Protein AF-A0A644TAD4-F1 (afdb_monomer)

Mean predicted aligned error: 4.62 Å

Structure (mmCIF, N/CA/C/O backbone):
data_AF-A0A644TAD4-F1
#
_entry.id   AF-A0A644TAD4-F1
#
loop_
_atom_site.group_PDB
_atom_site.id
_atom_site.type_symbol
_atom_site.label_atom_id
_atom_site.label_alt_id
_atom_site.label_comp_id
_atom_site.label_asym_id
_atom_site.label_entity_id
_atom_site.label_seq_id
_atom_site.pdbx_PDB_ins_code
_atom_site.Cartn_x
_atom_site.Cartn_y
_atom_site.Cartn_z
_atom_site.occupancy
_atom_site.B_iso_or_equiv
_atom_site.auth_seq_id
_atom_site.auth_comp_id
_atom_site.auth_asym_id
_atom_site.auth_atom_id
_atom_site.pdbx_PDB_model_num
ATOM 1 N N . MET A 1 1 ? 8.308 -2.759 14.130 1.00 51.41 1 MET A N 1
ATOM 2 C CA . MET A 1 1 ? 7.075 -2.361 13.415 1.00 51.41 1 MET A CA 1
ATOM 3 C C . MET A 1 1 ? 7.372 -2.386 11.931 1.00 51.41 1 MET A C 1
ATOM 5 O O . MET A 1 1 ? 8.461 -1.969 11.563 1.00 51.41 1 MET A O 1
ATOM 9 N N . SER A 1 2 ? 6.465 -2.908 11.106 1.00 65.75 2 SER A N 1
ATOM 10 C CA . SER A 1 2 ? 6.574 -2.763 9.652 1.00 65.75 2 SER A CA 1
ATOM 11 C C . SER A 1 2 ? 6.267 -1.317 9.256 1.00 65.75 2 SER A C 1
ATOM 13 O O . SER A 1 2 ? 5.409 -0.687 9.883 1.00 65.75 2 SER A O 1
ATOM 15 N N . ASP A 1 3 ? 6.930 -0.805 8.214 1.00 83.00 3 ASP A N 1
ATOM 16 C CA . ASP A 1 3 ? 6.642 0.527 7.658 1.00 83.00 3 ASP A CA 1
ATOM 17 C C . ASP A 1 3 ? 5.147 0.670 7.334 1.00 83.00 3 ASP A C 1
ATOM 19 O O . ASP A 1 3 ? 4.521 1.664 7.687 1.00 83.00 3 ASP A O 1
ATOM 23 N N . PHE A 1 4 ? 4.529 -0.397 6.815 1.00 91.94 4 PHE A N 1
ATOM 24 C CA . PHE A 1 4 ? 3.093 -0.475 6.549 1.00 91.94 4 PHE A CA 1
ATOM 25 C C . PHE A 1 4 ? 2.202 -0.187 7.770 1.00 91.94 4 PHE A C 1
ATOM 27 O O . PHE A 1 4 ? 1.320 0.667 7.701 1.00 91.94 4 PHE A O 1
ATOM 34 N N . GLY A 1 5 ? 2.406 -0.886 8.894 1.00 93.56 5 GLY A N 1
ATOM 35 C CA . GLY A 1 5 ? 1.536 -0.748 10.070 1.00 93.56 5 GLY A CA 1
ATOM 36 C C . GLY A 1 5 ? 1.613 0.648 10.692 1.00 93.56 5 GL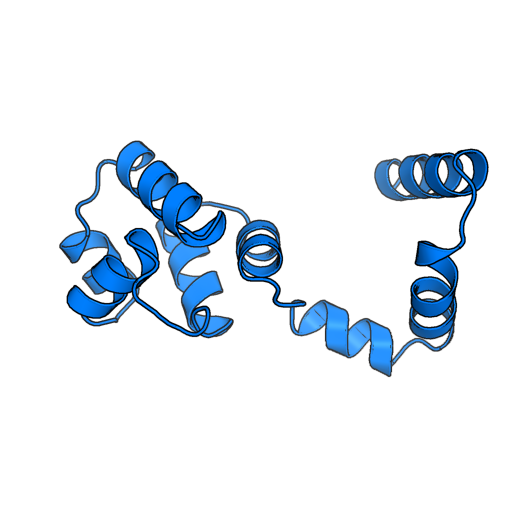Y A C 1
ATOM 37 O O . GLY A 1 5 ? 0.593 1.217 11.091 1.00 93.56 5 GLY A O 1
ATOM 38 N N . ASN A 1 6 ? 2.815 1.231 10.710 1.00 93.81 6 ASN A N 1
ATOM 39 C CA . ASN A 1 6 ? 3.036 2.597 11.177 1.00 93.81 6 ASN A CA 1
ATOM 40 C C . ASN A 1 6 ? 2.394 3.634 10.257 1.00 93.81 6 ASN A C 1
ATOM 42 O O . ASN A 1 6 ? 1.695 4.523 10.747 1.00 93.81 6 ASN A O 1
ATOM 46 N N . THR A 1 7 ? 2.586 3.501 8.942 1.00 94.94 7 THR A N 1
ATOM 47 C CA . THR A 1 7 ? 1.943 4.371 7.951 1.00 94.94 7 THR A CA 1
ATOM 48 C C . THR A 1 7 ? 0.428 4.312 8.090 1.00 94.94 7 THR A C 1
ATOM 50 O O . THR A 1 7 ? -0.212 5.356 8.208 1.00 94.94 7 THR A O 1
ATOM 53 N N . LEU A 1 8 ? -0.144 3.110 8.211 1.00 96.06 8 LEU A N 1
ATOM 54 C CA . LEU A 1 8 ? -1.583 2.942 8.386 1.00 96.06 8 LEU A CA 1
ATOM 55 C C . LEU A 1 8 ? -2.103 3.640 9.649 1.00 96.06 8 LEU A C 1
ATOM 57 O O . LEU A 1 8 ? -3.089 4.376 9.604 1.00 96.06 8 LEU A O 1
ATOM 61 N N . LYS A 1 9 ? -1.416 3.450 10.779 1.00 96.88 9 LYS A N 1
ATOM 62 C CA . LYS A 1 9 ? -1.769 4.092 12.049 1.00 96.88 9 LYS A CA 1
ATOM 63 C C . LYS A 1 9 ? -1.728 5.616 11.950 1.00 96.88 9 LYS A C 1
ATOM 65 O O . LYS A 1 9 ? -2.573 6.289 12.544 1.00 96.88 9 LYS A O 1
ATOM 70 N N . ASN A 1 10 ? -0.742 6.159 11.242 1.00 96.94 10 ASN A N 1
ATOM 71 C CA . ASN A 1 10 ? -0.592 7.598 11.053 1.00 96.94 10 ASN A CA 1
ATOM 72 C C . ASN A 1 10 ? -1.707 8.161 10.168 1.00 96.94 10 ASN A C 1
ATOM 74 O O . ASN A 1 10 ? -2.359 9.116 10.588 1.00 96.94 10 ASN A O 1
ATOM 78 N N . LEU A 1 11 ? -1.996 7.521 9.031 1.00 97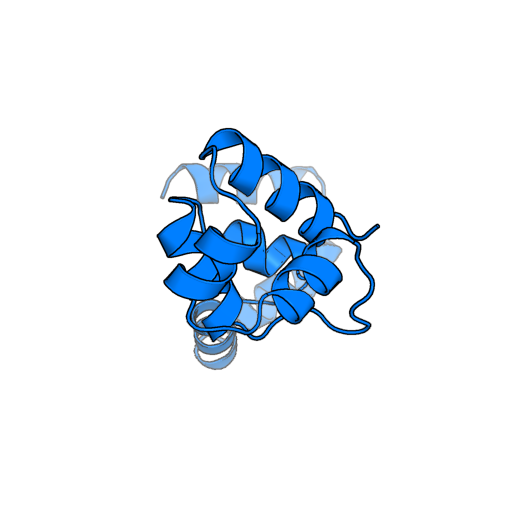.19 11 LEU A N 1
ATOM 79 C CA . LEU A 1 11 ? -3.118 7.878 8.159 1.00 97.19 11 LEU A CA 1
ATOM 80 C C . LEU A 1 11 ? -4.438 7.856 8.935 1.00 97.19 11 LEU A C 1
ATOM 82 O O . LEU A 1 11 ? -5.146 8.856 9.001 1.00 97.19 11 LEU A O 1
ATOM 86 N N . ARG A 1 12 ? -4.733 6.771 9.659 1.00 97.88 12 ARG A N 1
ATOM 87 C CA . ARG A 1 12 ? -5.954 6.688 10.474 1.00 97.88 12 ARG A CA 1
ATOM 88 C C . ARG A 1 12 ? -6.083 7.854 11.461 1.00 97.88 12 ARG A C 1
ATOM 90 O O . ARG A 1 12 ? -7.165 8.419 11.625 1.00 97.88 12 ARG A O 1
ATOM 97 N N . LYS A 1 13 ? -4.985 8.221 12.129 1.00 97.88 13 LYS A N 1
ATOM 98 C CA . LYS A 1 13 ? -4.959 9.355 13.063 1.00 97.88 13 LYS A CA 1
ATOM 99 C C . LYS A 1 13 ? -5.161 10.700 12.364 1.00 97.88 13 LYS A C 1
ATOM 101 O O . LYS A 1 13 ? -5.839 11.549 12.934 1.00 97.88 13 LYS A O 1
ATOM 106 N N . GLN A 1 14 ? -4.623 10.891 11.160 1.00 97.62 14 GLN A N 1
ATOM 107 C CA . GLN A 1 14 ? -4.860 12.093 10.349 1.00 97.62 14 GLN A CA 1
ATOM 108 C C . GLN A 1 14 ? -6.343 12.231 9.978 1.00 97.62 14 GLN A C 1
ATOM 110 O O . GLN A 1 14 ? -6.898 13.322 10.083 1.00 97.62 14 GLN A O 1
ATOM 115 N N . HIS A 1 15 ? -7.009 11.110 9.689 1.00 96.81 15 HIS A N 1
ATOM 116 C CA . HIS A 1 15 ? -8.457 11.044 9.457 1.00 96.81 15 HIS A CA 1
ATOM 117 C C . HIS A 1 15 ? -9.300 11.116 10.743 1.00 96.81 15 HIS A C 1
ATOM 119 O O . HIS A 1 15 ? -10.526 11.116 10.674 1.00 96.81 15 HIS A O 1
ATOM 125 N N . LYS A 1 16 ? -8.669 11.195 11.924 1.00 97.81 16 LYS A N 1
ATOM 126 C CA . LYS A 1 16 ? -9.320 11.331 13.241 1.00 97.81 16 LYS A CA 1
ATOM 127 C C . LYS A 1 16 ? -10.346 10.235 13.570 1.00 97.81 16 LYS A C 1
ATOM 129 O O . LYS A 1 16 ? -11.261 10.474 14.353 1.00 97.81 16 LYS A O 1
ATOM 134 N N . ILE A 1 17 ? -10.175 9.030 13.028 1.00 98.06 17 ILE A N 1
ATOM 135 C CA . ILE A 1 17 ? -11.046 7.882 13.322 1.00 98.06 17 ILE A CA 1
ATOM 136 C C . ILE A 1 17 ? -10.355 6.883 14.256 1.00 98.06 17 ILE A C 1
ATOM 138 O O . ILE A 1 17 ? -9.125 6.774 14.290 1.00 98.06 17 ILE A O 1
ATOM 142 N N . THR A 1 18 ? -11.125 6.136 15.042 1.00 98.38 18 THR A N 1
ATOM 143 C CA . THR A 1 18 ? -10.603 5.082 15.921 1.00 98.38 18 THR A CA 1
ATOM 144 C C . THR A 1 18 ? -10.294 3.800 15.142 1.00 98.38 18 THR A C 1
ATOM 146 O O . THR A 1 18 ? -10.700 3.629 13.994 1.00 98.38 18 THR A O 1
ATOM 149 N N . GLN A 1 19 ? -9.565 2.861 15.759 1.00 98.44 19 GLN A N 1
ATOM 150 C CA . GLN A 1 19 ? -9.353 1.534 15.160 1.00 98.44 19 GLN A CA 1
ATOM 151 C C . GLN A 1 19 ? -10.677 0.786 14.942 1.00 98.44 19 GLN A C 1
ATOM 153 O O . GLN A 1 19 ? -10.785 0.033 13.980 1.00 98.44 19 GLN A O 1
ATOM 158 N N . ARG A 1 20 ? -11.675 1.000 15.817 1.00 98.44 20 ARG A N 1
ATOM 159 C CA . ARG A 1 20 ? -13.013 0.405 15.686 1.00 98.44 20 ARG A CA 1
ATOM 160 C C . ARG A 1 20 ? -13.756 0.988 14.489 1.00 98.44 20 ARG A C 1
ATOM 162 O O . ARG A 1 20 ? -14.263 0.215 13.690 1.00 98.44 20 ARG A O 1
ATOM 169 N N . ASP A 1 21 ? -13.711 2.307 14.319 1.00 98.44 21 ASP A N 1
ATOM 170 C CA . ASP A 1 21 ? -14.338 2.977 13.173 1.00 98.44 21 ASP A CA 1
ATOM 171 C C . ASP A 1 21 ? -13.716 2.515 11.849 1.00 98.44 21 ASP A C 1
ATOM 173 O O . ASP A 1 21 ? -14.426 2.240 10.886 1.00 98.44 21 ASP A O 1
ATOM 177 N N . LEU A 1 22 ? -12.380 2.403 11.791 1.00 98.38 22 LEU A N 1
ATOM 178 C CA . LEU A 1 22 ? -11.699 1.889 10.600 1.00 98.38 22 LEU A CA 1
ATOM 179 C C . LEU A 1 22 ? -12.106 0.436 10.320 1.00 98.38 22 LEU A C 1
ATOM 181 O O . LEU A 1 22 ? -12.392 0.093 9.178 1.00 98.38 22 LEU A O 1
ATOM 185 N N . ALA A 1 23 ? -12.151 -0.408 11.352 1.00 98.25 23 ALA A N 1
ATOM 186 C CA . ALA A 1 23 ? -12.534 -1.809 11.218 1.00 98.25 23 ALA A CA 1
ATOM 187 C C . ALA A 1 23 ? -13.969 -1.969 10.696 1.00 98.25 23 ALA A C 1
ATOM 189 O O . ALA A 1 23 ? -14.192 -2.731 9.758 1.00 98.25 23 ALA A O 1
ATOM 190 N N . GLU A 1 24 ? -14.911 -1.196 11.241 1.00 98.25 24 GLU A N 1
ATOM 191 C CA . GLU A 1 24 ? -16.310 -1.172 10.809 1.00 98.25 24 GLU A CA 1
ATOM 192 C C . GLU A 1 24 ? -16.439 -0.751 9.340 1.00 98.25 24 GLU A C 1
ATOM 194 O O . GLU A 1 24 ? -17.055 -1.461 8.548 1.00 98.25 24 GLU A O 1
ATOM 199 N N . ARG A 1 25 ? -15.785 0.348 8.942 1.00 98.00 25 ARG A N 1
ATOM 200 C CA . ARG A 1 25 ? -15.831 0.858 7.560 1.00 98.00 25 ARG A CA 1
ATOM 201 C C . ARG A 1 25 ? -15.178 -0.081 6.544 1.00 98.00 25 ARG A C 1
ATOM 203 O O . ARG A 1 25 ? -15.612 -0.132 5.398 1.00 98.00 25 ARG A O 1
ATOM 210 N N . VAL A 1 26 ? -14.135 -0.806 6.948 1.00 97.56 26 VAL A N 1
ATOM 211 C CA . VAL A 1 26 ? -13.436 -1.790 6.101 1.00 97.56 26 VAL A CA 1
ATOM 212 C C . VAL A 1 26 ? -14.164 -3.143 6.084 1.00 97.56 26 VAL A C 1
ATOM 214 O O . VAL A 1 26 ? -13.957 -3.935 5.165 1.00 97.56 26 VAL A O 1
ATOM 217 N N . GLY A 1 27 ? -15.025 -3.416 7.070 1.00 97.00 27 GLY A N 1
ATOM 218 C CA . GLY A 1 27 ? -15.738 -4.686 7.212 1.00 97.00 27 GLY A CA 1
ATOM 219 C C . GLY A 1 27 ? -14.865 -5.812 7.775 1.00 97.00 27 GLY A C 1
ATOM 220 O O . GLY A 1 27 ? -14.944 -6.949 7.311 1.00 97.00 27 GLY A O 1
ATOM 221 N N . VAL A 1 28 ? -13.998 -5.505 8.746 1.00 97.00 28 VAL A N 1
ATOM 222 C CA . VAL A 1 28 ? -13.109 -6.472 9.418 1.00 97.00 28 VAL A CA 1
ATOM 223 C C . VAL A 1 28 ? -13.209 -6.358 10.938 1.00 97.00 28 VAL A C 1
ATOM 225 O O . VAL A 1 28 ? -13.732 -5.384 11.471 1.00 97.00 28 VAL A O 1
ATOM 228 N N . ASP A 1 29 ? -12.678 -7.343 11.662 1.00 97.06 29 ASP A N 1
ATOM 229 C CA . ASP A 1 29 ? -12.634 -7.291 13.123 1.00 97.06 29 ASP A CA 1
ATOM 230 C C . ASP A 1 29 ? -11.634 -6.232 13.633 1.00 97.06 29 ASP A C 1
ATOM 232 O O . ASP A 1 29 ? -10.536 -6.066 13.091 1.00 97.06 29 ASP A O 1
ATOM 236 N N . PHE A 1 30 ? -11.974 -5.528 14.717 1.00 95.75 30 PHE A N 1
ATOM 237 C CA . PHE A 1 30 ? -11.113 -4.470 15.265 1.00 95.75 30 PHE A CA 1
ATOM 238 C C . PHE A 1 30 ? -9.743 -4.993 15.725 1.00 95.75 30 PHE A C 1
ATOM 240 O O . PHE A 1 30 ? -8.740 -4.281 15.619 1.00 95.75 30 PHE A O 1
ATOM 247 N N . THR A 1 31 ? -9.673 -6.236 16.221 1.00 96.62 31 THR A N 1
ATOM 248 C CA . THR A 1 31 ? -8.407 -6.853 16.636 1.00 96.62 31 THR A CA 1
ATOM 249 C C . THR A 1 31 ? -7.489 -7.058 15.440 1.00 96.62 31 THR A C 1
ATOM 251 O O . THR A 1 31 ? -6.270 -6.989 15.593 1.00 96.62 31 THR A O 1
ATOM 254 N N . TYR A 1 32 ? -8.050 -7.242 14.242 1.00 96.62 32 TYR A N 1
ATOM 255 C CA . TYR A 1 32 ? -7.275 -7.345 13.016 1.00 96.62 32 TYR A CA 1
ATOM 256 C C . TYR A 1 32 ? -6.607 -6.011 12.671 1.00 96.62 32 TYR A C 1
ATOM 258 O O . TYR A 1 32 ? -5.387 -5.981 12.523 1.00 96.62 32 TYR A O 1
ATOM 266 N N . ILE A 1 33 ? -7.351 -4.894 12.674 1.00 97.38 33 ILE A N 1
ATOM 267 C CA . ILE A 1 33 ? -6.778 -3.542 12.501 1.00 97.38 33 ILE A CA 1
ATOM 268 C C . ILE A 1 33 ? -5.707 -3.252 13.559 1.00 97.38 33 ILE A C 1
ATOM 270 O O . ILE A 1 33 ? -4.622 -2.772 13.234 1.00 97.38 33 ILE A O 1
ATOM 274 N N . SER A 1 34 ? -5.965 -3.600 14.822 1.00 96.62 34 SER A N 1
ATOM 275 C CA . SER A 1 34 ? -4.996 -3.407 15.905 1.00 96.62 34 SER A CA 1
ATOM 276 C C . SER A 1 34 ? -3.694 -4.185 15.674 1.00 96.62 34 SER A C 1
ATOM 278 O O . SER A 1 34 ? -2.597 -3.633 15.808 1.00 96.62 34 SER A O 1
ATOM 280 N N . LYS A 1 35 ? -3.790 -5.454 15.256 1.00 95.44 35 LYS A N 1
ATOM 281 C CA . LYS A 1 35 ? -2.621 -6.280 14.927 1.00 95.44 35 LYS A CA 1
ATOM 282 C C . LYS A 1 35 ? -1.870 -5.752 13.705 1.00 95.44 35 LYS A C 1
ATOM 284 O O . LYS A 1 35 ? -0.643 -5.815 13.691 1.00 95.44 35 LYS A O 1
ATOM 289 N N . ILE A 1 36 ? -2.576 -5.215 12.707 1.00 95.31 36 ILE A N 1
ATOM 290 C CA . ILE A 1 36 ? -1.950 -4.572 11.546 1.00 95.31 36 ILE A CA 1
ATOM 291 C C . ILE A 1 36 ? -1.117 -3.367 11.999 1.00 95.31 36 ILE A C 1
ATOM 293 O O . ILE A 1 36 ? 0.080 -3.311 11.728 1.00 95.31 36 ILE A O 1
ATOM 297 N N . GLU A 1 37 ? -1.723 -2.431 12.733 1.00 95.62 37 GLU A N 1
ATOM 298 C CA . GLU A 1 37 ? -1.066 -1.181 13.150 1.00 95.62 37 GLU A CA 1
ATOM 299 C C . GLU A 1 37 ?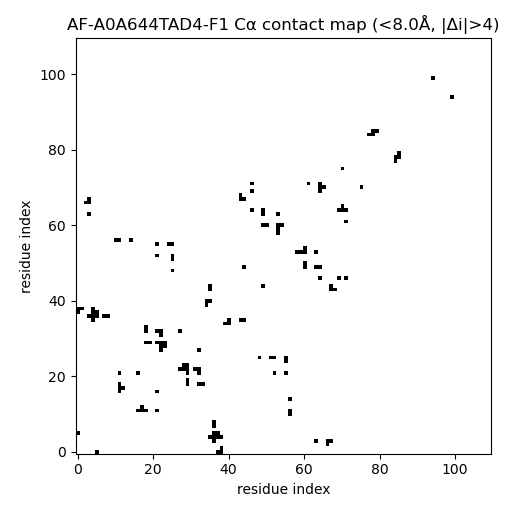 0.098 -1.391 14.126 1.00 95.62 37 GLU A C 1
ATOM 301 O O . GLU A 1 37 ? 0.990 -0.550 14.232 1.00 95.62 37 GLU A O 1
ATOM 306 N N . THR A 1 38 ? 0.095 -2.497 14.870 1.00 93.75 38 THR A N 1
ATOM 307 C CA . THR A 1 38 ? 1.178 -2.852 15.801 1.00 93.75 38 THR A CA 1
ATOM 308 C C . THR A 1 38 ? 2.266 -3.711 15.157 1.00 93.75 38 THR A C 1
ATOM 310 O O . THR A 1 38 ? 3.337 -3.876 15.740 1.00 93.75 38 THR A O 1
ATOM 313 N N . GLY A 1 39 ? 2.029 -4.233 13.950 1.00 89.75 39 GLY A N 1
ATOM 314 C CA . GLY A 1 39 ? 2.914 -5.197 13.296 1.00 89.75 39 GLY A CA 1
ATOM 315 C C . GLY A 1 39 ? 2.884 -6.587 13.939 1.00 89.75 39 GLY A C 1
ATOM 316 O O . GLY A 1 39 ? 3.836 -7.343 13.785 1.00 89.75 39 GLY A O 1
ATOM 317 N N . ALA A 1 40 ? 1.816 -6.919 14.670 1.00 90.00 40 ALA A N 1
ATOM 318 C CA . ALA A 1 40 ? 1.622 -8.224 15.301 1.00 90.00 40 ALA A CA 1
ATOM 319 C C . ALA A 1 40 ? 1.107 -9.301 14.324 1.00 90.00 40 ALA A C 1
ATOM 321 O O . ALA A 1 40 ? 1.003 -10.470 14.694 1.00 90.00 40 ALA A O 1
ATOM 322 N N . ILE A 1 41 ? 0.763 -8.930 13.086 1.00 85.62 41 ILE A N 1
ATOM 323 C CA . ILE A 1 41 ? 0.496 -9.901 12.017 1.00 85.62 41 ILE A CA 1
ATOM 324 C C . ILE A 1 41 ? 1.820 -10.363 11.398 1.00 85.62 41 ILE A C 1
ATOM 326 O O . ILE A 1 41 ? 2.680 -9.544 11.085 1.00 85.62 41 ILE A O 1
ATOM 330 N N . ALA A 1 42 ? 1.965 -11.670 11.175 1.00 81.06 42 ALA A N 1
ATOM 331 C CA . ALA A 1 42 ? 3.138 -12.222 10.493 1.00 81.06 42 ALA A CA 1
ATOM 332 C C . ALA A 1 42 ? 3.146 -11.904 8.986 1.00 81.06 42 ALA A C 1
ATOM 334 O O . ALA A 1 42 ? 4.209 -11.755 8.392 1.00 81.06 42 ALA A O 1
ATOM 335 N N . ASN A 1 43 ? 1.958 -11.773 8.382 1.00 85.38 43 ASN A N 1
ATOM 336 C CA . ASN A 1 43 ? 1.775 -11.542 6.951 1.00 85.38 43 ASN A CA 1
ATOM 337 C C . ASN A 1 43 ? 0.935 -10.283 6.703 1.00 85.38 43 ASN A C 1
ATOM 339 O O . ASN A 1 43 ? -0.051 -10.093 7.417 1.00 85.38 43 ASN A O 1
ATOM 343 N N . PRO A 1 44 ? 1.257 -9.465 5.684 1.00 86.19 44 PRO A N 1
ATOM 344 C CA . PRO A 1 44 ? 0.456 -8.302 5.313 1.00 86.19 44 PRO A CA 1
ATOM 345 C C . PRO A 1 44 ? -0.996 -8.664 4.951 1.00 86.19 44 PRO A C 1
ATOM 347 O O . PRO A 1 44 ? -1.248 -9.792 4.509 1.00 86.19 44 PRO A O 1
ATOM 350 N N . PRO A 1 45 ? -1.953 -7.725 5.080 1.00 92.94 45 PRO A N 1
ATOM 351 C CA . PRO A 1 45 ? -3.350 -7.976 4.732 1.00 92.94 45 PRO A CA 1
ATOM 352 C C . PRO A 1 45 ? -3.546 -8.338 3.261 1.00 92.94 45 PRO A C 1
ATOM 354 O O . PRO A 1 45 ? -2.683 -8.084 2.422 1.00 92.94 45 PRO A O 1
ATOM 357 N N . SER A 1 46 ? -4.700 -8.921 2.933 1.00 94.00 46 SER A N 1
ATOM 358 C CA . SER A 1 46 ? -5.044 -9.201 1.534 1.00 94.00 46 SER A CA 1
ATOM 359 C C . SER A 1 46 ? -5.071 -7.915 0.698 1.00 94.00 46 SER A C 1
ATOM 361 O O . SER A 1 46 ? -5.354 -6.840 1.224 1.00 94.00 46 SER A O 1
ATOM 363 N N . GLU A 1 47 ? -4.827 -8.031 -0.608 1.00 94.56 47 GLU A N 1
ATOM 364 C CA . GLU A 1 47 ? -4.904 -6.901 -1.544 1.00 94.56 47 GLU A CA 1
ATOM 365 C C . GLU A 1 47 ? -6.276 -6.218 -1.481 1.00 94.56 47 GLU A C 1
ATOM 367 O O . GLU A 1 47 ? -6.360 -5.012 -1.267 1.00 94.56 47 GLU A O 1
ATOM 372 N N . LYS A 1 48 ? -7.354 -7.013 -1.481 1.00 95.44 48 LYS A N 1
ATOM 373 C CA . LYS A 1 48 ? -8.725 -6.532 -1.261 1.00 95.44 48 LYS A CA 1
ATOM 374 C C . LYS A 1 48 ? -8.857 -5.704 0.020 1.00 95.44 48 LYS A C 1
ATOM 376 O O . LYS A 1 48 ? -9.471 -4.643 0.001 1.00 95.44 48 LYS A O 1
ATOM 381 N N . THR A 1 49 ? -8.301 -6.178 1.136 1.00 96.56 49 THR A N 1
ATOM 382 C CA . THR A 1 49 ? -8.340 -5.443 2.409 1.00 96.56 49 THR A CA 1
ATOM 383 C C . THR A 1 49 ? -7.567 -4.131 2.315 1.00 96.56 49 THR A C 1
ATOM 385 O O . THR A 1 49 ? -8.056 -3.113 2.791 1.00 96.56 49 THR A O 1
ATOM 388 N N . ILE A 1 50 ? -6.384 -4.142 1.697 1.00 96.38 50 ILE A N 1
ATOM 389 C CA . ILE A 1 50 ? -5.553 -2.945 1.531 1.00 96.38 50 ILE A CA 1
ATOM 390 C C . ILE A 1 50 ? -6.277 -1.905 0.670 1.00 96.38 50 ILE A C 1
ATOM 392 O O . ILE A 1 50 ? -6.330 -0.745 1.061 1.00 96.38 50 ILE A O 1
ATOM 396 N N . ILE A 1 51 ? -6.923 -2.320 -0.423 1.00 96.31 51 ILE A N 1
ATOM 397 C CA . ILE A 1 51 ? -7.736 -1.440 -1.276 1.00 96.31 51 ILE A CA 1
ATOM 398 C C . ILE A 1 51 ? -8.909 -0.829 -0.492 1.00 96.31 51 ILE A C 1
ATOM 400 O O . ILE A 1 51 ? -9.167 0.368 -0.603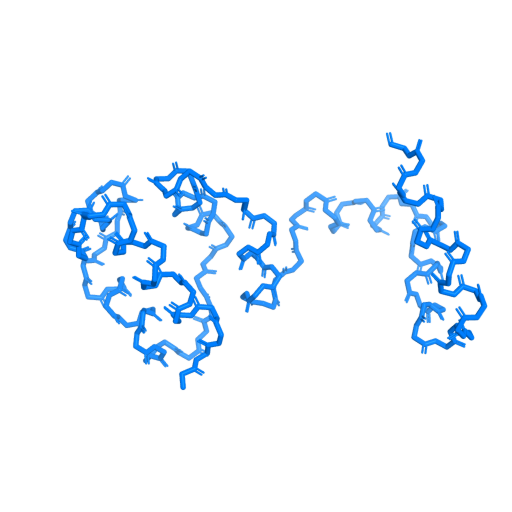 1.00 96.31 51 ILE A O 1
ATOM 404 N N . GLN A 1 52 ? -9.611 -1.607 0.341 1.00 97.81 52 GLN A N 1
ATOM 405 C CA . GLN A 1 52 ? -10.692 -1.058 1.175 1.00 97.81 52 GLN A CA 1
ATOM 406 C C . GLN A 1 52 ? -10.172 -0.076 2.230 1.00 97.81 52 GLN A C 1
ATOM 408 O O . GLN A 1 52 ? -10.772 0.975 2.440 1.00 97.81 52 GLN A O 1
ATOM 413 N N . ILE A 1 53 ? -9.040 -0.384 2.864 1.00 97.56 53 ILE A N 1
ATOM 414 C CA . ILE A 1 53 ? -8.372 0.533 3.792 1.00 97.56 53 ILE A CA 1
ATOM 415 C C . ILE A 1 53 ? -8.003 1.838 3.076 1.00 97.56 53 ILE A C 1
ATOM 417 O O . ILE A 1 53 ? -8.302 2.912 3.595 1.00 97.56 53 ILE A O 1
ATOM 421 N N . ALA A 1 54 ? -7.405 1.745 1.886 1.00 97.25 54 ALA A N 1
ATOM 422 C CA . ALA A 1 54 ? -7.014 2.896 1.081 1.00 97.25 54 ALA A CA 1
ATOM 423 C C . ALA A 1 54 ? -8.218 3.783 0.748 1.00 97.25 54 ALA A C 1
ATOM 425 O O . ALA A 1 54 ? -8.154 4.997 0.908 1.00 97.25 54 ALA A O 1
ATOM 426 N N . LYS A 1 55 ? -9.348 3.165 0.385 1.00 97.56 55 LYS A N 1
ATOM 427 C CA . LYS A 1 55 ? -10.612 3.860 0.126 1.00 97.56 55 LYS A CA 1
ATOM 428 C C . LYS A 1 55 ? -11.141 4.598 1.358 1.00 97.56 55 LYS A C 1
ATOM 430 O O . LYS A 1 55 ? -11.573 5.737 1.241 1.00 97.56 55 LYS A O 1
ATOM 435 N N . VAL A 1 56 ? -11.127 3.962 2.532 1.00 97.69 56 VAL A N 1
ATOM 436 C CA . VAL A 1 56 ? -11.626 4.568 3.783 1.00 97.69 56 VAL A CA 1
ATOM 437 C C . VAL A 1 56 ? -10.735 5.714 4.264 1.00 97.69 56 VAL A C 1
ATOM 439 O O . VAL A 1 56 ? -11.230 6.660 4.876 1.00 97.69 56 VAL A O 1
ATOM 442 N N . LEU A 1 57 ? -9.431 5.612 4.013 1.00 97.12 57 LEU A N 1
ATOM 443 C CA . LEU A 1 57 ? -8.425 6.605 4.389 1.00 97.12 57 LEU A CA 1
ATOM 444 C C . LEU A 1 57 ? -8.039 7.530 3.228 1.00 97.12 57 LEU A C 1
ATOM 446 O O . LEU A 1 57 ? -7.012 8.186 3.318 1.00 97.12 57 LEU A O 1
ATOM 450 N N . GLU A 1 58 ? -8.823 7.545 2.146 1.00 96.56 58 GLU A N 1
ATOM 451 C CA . GLU A 1 58 ? -8.656 8.422 0.976 1.00 96.56 58 GLU A CA 1
ATOM 452 C C . GLU A 1 58 ? -7.190 8.553 0.509 1.00 96.56 58 GLU A C 1
ATOM 454 O O . GLU A 1 58 ? -6.683 9.645 0.261 1.00 96.56 58 GLU A O 1
ATOM 459 N N . THR A 1 59 ? -6.490 7.421 0.418 1.00 95.62 59 THR A N 1
ATOM 460 C CA . THR A 1 59 ? -5.061 7.352 0.079 1.00 95.62 59 THR A CA 1
ATOM 461 C C . THR A 1 59 ? -4.810 6.428 -1.112 1.00 95.62 59 THR A C 1
ATOM 463 O O . THR A 1 59 ? -5.703 5.700 -1.554 1.00 95.62 59 THR A O 1
ATOM 466 N N . ASN A 1 60 ? -3.586 6.443 -1.640 1.00 93.94 60 ASN A N 1
ATOM 467 C CA . ASN A 1 60 ? -3.203 5.628 -2.782 1.00 93.94 60 ASN A CA 1
ATOM 468 C C . ASN A 1 60 ? -3.052 4.148 -2.376 1.00 93.94 60 ASN A C 1
ATOM 470 O O . ASN A 1 60 ? -2.213 3.788 -1.544 1.00 93.94 60 ASN A O 1
ATOM 474 N N . ALA A 1 61 ? -3.869 3.278 -2.974 1.00 94.31 61 ALA A N 1
ATOM 475 C CA . ALA A 1 61 ? -3.833 1.843 -2.709 1.00 94.31 61 ALA A CA 1
ATOM 476 C C . ALA A 1 61 ? -2.508 1.200 -3.142 1.00 94.31 61 ALA A C 1
ATOM 478 O O . ALA A 1 61 ? -2.020 0.312 -2.440 1.00 94.31 61 ALA A O 1
ATOM 479 N N . ASP A 1 62 ? -1.900 1.670 -4.233 1.00 91.31 62 ASP A N 1
ATOM 480 C CA . ASP A 1 62 ? -0.656 1.109 -4.760 1.00 91.31 62 ASP A CA 1
ATOM 481 C C . ASP A 1 62 ? 0.517 1.386 -3.820 1.00 91.31 62 ASP A C 1
ATOM 483 O O . ASP A 1 62 ? 1.308 0.490 -3.530 1.00 91.31 62 ASP A O 1
ATOM 487 N N . GLU A 1 63 ? 0.580 2.584 -3.236 1.00 90.94 63 GLU A N 1
ATOM 488 C CA . GLU A 1 63 ? 1.583 2.918 -2.218 1.00 90.94 63 GLU A CA 1
ATOM 489 C C . GLU A 1 63 ? 1.460 2.009 -0.990 1.00 90.94 63 GLU A C 1
ATOM 491 O O . GLU A 1 63 ? 2.457 1.481 -0.487 1.00 90.94 63 GLU A O 1
ATOM 496 N N . LEU A 1 64 ? 0.230 1.761 -0.529 1.00 93.62 64 LEU A N 1
ATOM 497 C CA . LEU A 1 64 ? -0.014 0.849 0.585 1.00 93.62 64 LEU A CA 1
ATOM 498 C C . LEU A 1 64 ? 0.336 -0.605 0.237 1.00 93.62 64 LEU A C 1
ATOM 500 O O . LEU A 1 64 ? 0.886 -1.314 1.085 1.00 93.62 64 LEU A O 1
ATOM 504 N N . LEU A 1 65 ? 0.049 -1.058 -0.987 1.00 93.56 65 LEU A N 1
ATOM 505 C CA . LEU A 1 65 ? 0.416 -2.393 -1.468 1.00 93.56 65 LEU A CA 1
ATOM 506 C C . LEU A 1 65 ? 1.938 -2.562 -1.519 1.00 93.56 65 LEU A C 1
ATOM 508 O O . LEU A 1 65 ? 2.458 -3.550 -0.995 1.00 93.56 65 LEU A O 1
ATOM 512 N N . LEU A 1 66 ? 2.663 -1.571 -2.039 1.00 90.44 66 LEU A N 1
ATOM 513 C CA . LEU A 1 66 ? 4.125 -1.574 -2.081 1.00 90.44 66 LEU A CA 1
ATOM 514 C C . LEU A 1 66 ? 4.742 -1.592 -0.674 1.00 90.44 66 LEU A C 1
ATOM 516 O O . LEU A 1 66 ? 5.645 -2.390 -0.414 1.00 90.44 66 LEU A O 1
ATOM 520 N N . LEU A 1 67 ? 4.212 -0.802 0.268 1.00 91.38 67 LEU A N 1
ATOM 521 C CA . LEU A 1 67 ? 4.619 -0.844 1.683 1.00 91.38 67 LEU A CA 1
ATOM 522 C C . LEU A 1 67 ? 4.337 -2.207 2.331 1.00 91.38 67 LEU A C 1
ATOM 524 O O . LEU A 1 67 ? 5.097 -2.678 3.181 1.00 91.38 67 LEU A O 1
ATOM 528 N N . ALA A 1 68 ? 3.259 -2.866 1.908 1.00 91.81 68 ALA A N 1
ATOM 529 C CA . ALA A 1 68 ? 2.928 -4.238 2.271 1.00 91.81 68 ALA A CA 1
ATOM 530 C C . ALA A 1 68 ? 3.752 -5.289 1.499 1.00 91.81 68 ALA A C 1
ATOM 532 O O . ALA A 1 68 ? 3.494 -6.483 1.652 1.00 91.81 68 ALA A O 1
ATOM 533 N N . LYS A 1 69 ? 4.741 -4.879 0.690 1.00 89.75 69 LYS A N 1
ATOM 534 C CA . LYS A 1 69 ? 5.556 -5.744 -0.183 1.00 89.75 69 LYS A CA 1
ATOM 535 C C . LYS A 1 69 ? 4.704 -6.618 -1.112 1.00 89.75 69 LYS A C 1
ATOM 537 O O . LYS A 1 69 ? 5.039 -7.773 -1.376 1.00 89.75 69 LYS A O 1
ATOM 542 N N . LYS A 1 70 ? 3.584 -6.074 -1.583 1.00 89.62 70 LYS A N 1
ATOM 543 C CA . LYS A 1 70 ? 2.668 -6.697 -2.538 1.00 89.62 70 LYS A CA 1
ATOM 544 C C . LYS A 1 70 ? 2.728 -5.939 -3.856 1.00 89.62 70 LYS A C 1
ATOM 546 O O . LYS A 1 70 ? 2.682 -4.717 -3.879 1.00 89.62 70 LYS A O 1
ATOM 551 N N . VAL A 1 71 ? 2.826 -6.691 -4.945 1.00 86.75 71 VAL A N 1
ATOM 552 C CA . VAL A 1 71 ? 2.661 -6.163 -6.302 1.00 86.75 71 VAL A CA 1
ATOM 553 C C . VAL A 1 71 ? 1.161 -6.182 -6.610 1.00 86.75 71 VAL A C 1
ATOM 555 O O . VAL A 1 71 ? 0.593 -7.267 -6.468 1.00 86.75 71 VAL A O 1
ATOM 558 N N . PRO A 1 72 ? 0.522 -5.058 -6.983 1.00 87.75 72 PRO A N 1
ATOM 559 C CA . PRO A 1 72 ? -0.882 -5.018 -7.404 1.00 87.75 72 PRO A CA 1
ATOM 560 C C . PRO A 1 72 ? -1.210 -6.039 -8.501 1.00 87.75 72 PRO A C 1
ATOM 562 O O . PRO A 1 72 ? -0.353 -6.361 -9.326 1.00 87.75 72 PRO A O 1
ATOM 565 N N . GLU A 1 73 ? -2.440 -6.548 -8.521 1.00 86.69 73 GLU A N 1
ATOM 566 C CA . GLU A 1 73 ? -2.918 -7.517 -9.515 1.00 86.69 73 GLU A CA 1
ATOM 567 C C . GLU A 1 73 ? -2.773 -7.013 -10.943 1.00 86.69 73 GLU A C 1
ATOM 569 O O . GLU A 1 73 ? -2.207 -7.714 -11.775 1.00 86.69 73 GLU A O 1
ATOM 574 N N . THR A 1 74 ? -3.145 -5.760 -11.177 1.00 84.94 74 THR A N 1
ATOM 575 C CA . THR A 1 74 ? -3.005 -5.083 -12.469 1.00 84.94 74 THR A CA 1
ATOM 576 C C . THR A 1 74 ? -1.563 -5.096 -12.977 1.00 84.94 74 THR A C 1
ATOM 578 O O . THR A 1 74 ? -1.318 -5.364 -14.146 1.00 84.94 74 THR A O 1
ATOM 581 N N . ILE A 1 75 ? -0.578 -4.885 -12.097 1.00 87.19 75 ILE A N 1
ATOM 582 C CA . ILE A 1 75 ? 0.842 -4.956 -12.468 1.00 87.19 75 ILE A CA 1
ATOM 583 C C . ILE A 1 75 ? 1.249 -6.402 -12.775 1.00 87.19 75 ILE A C 1
ATOM 585 O O . ILE A 1 75 ? 2.039 -6.631 -13.689 1.00 87.19 75 ILE A O 1
ATOM 589 N N . ARG A 1 76 ? 0.726 -7.391 -12.036 1.00 88.06 76 ARG A N 1
ATOM 590 C CA . ARG A 1 76 ? 0.995 -8.810 -12.327 1.00 88.06 76 ARG A CA 1
ATOM 591 C C . ARG A 1 76 ? 0.4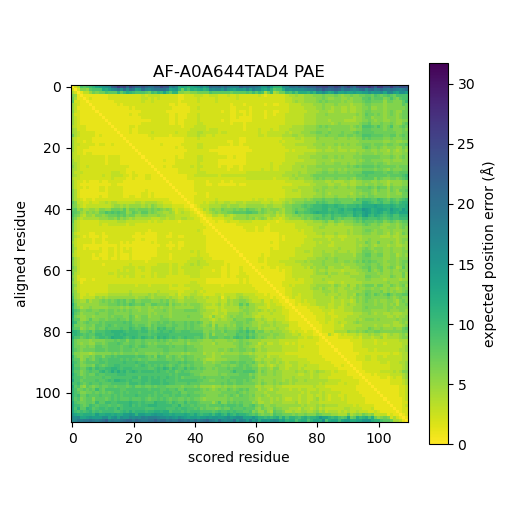70 -9.194 -13.710 1.00 88.06 76 ARG A C 1
ATOM 593 O O . ARG A 1 76 ? 1.206 -9.846 -14.440 1.00 88.06 76 ARG A O 1
ATOM 600 N N . GLU A 1 77 ? -0.744 -8.774 -14.058 1.00 88.50 77 GLU A N 1
ATOM 601 C CA . GLU A 1 77 ? -1.355 -8.999 -15.376 1.00 88.50 77 GLU A CA 1
ATOM 602 C C . GLU A 1 77 ? -0.499 -8.381 -16.485 1.00 88.50 77 GLU A C 1
ATOM 604 O O . GLU A 1 77 ? -0.056 -9.100 -17.377 1.00 88.50 77 GLU A O 1
ATOM 609 N N . THR A 1 78 ? -0.115 -7.105 -16.354 1.00 88.62 78 THR A N 1
ATOM 610 C CA . THR A 1 78 ? 0.774 -6.444 -17.324 1.00 88.62 78 THR A CA 1
ATOM 611 C C . THR A 1 78 ? 2.087 -7.201 -17.534 1.00 88.62 78 THR A C 1
ATOM 613 O O . THR A 1 78 ? 2.554 -7.327 -18.658 1.00 88.62 78 THR A O 1
ATOM 616 N N . ILE A 1 79 ? 2.705 -7.732 -16.474 1.00 91.00 79 ILE A N 1
ATOM 617 C CA . ILE A 1 79 ? 3.968 -8.484 -16.594 1.00 91.00 79 I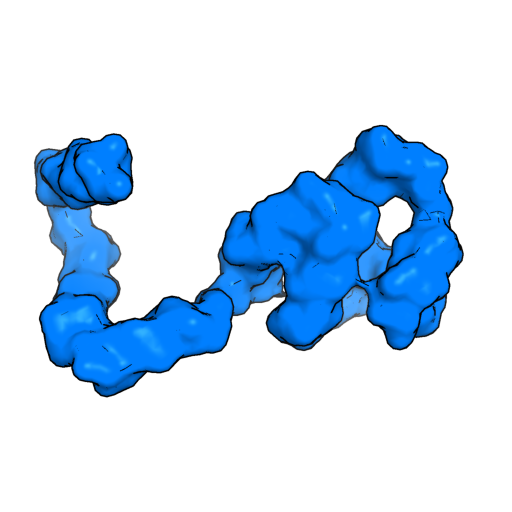LE A CA 1
ATOM 618 C C . ILE A 1 79 ? 3.770 -9.826 -17.309 1.00 91.00 79 ILE A C 1
ATOM 620 O O . ILE A 1 79 ? 4.694 -10.302 -17.968 1.00 91.00 79 ILE A O 1
ATOM 624 N N . VAL A 1 80 ? 2.615 -10.467 -17.125 1.00 89.12 80 VAL A N 1
ATOM 625 C CA . VAL A 1 80 ? 2.298 -11.755 -17.756 1.00 89.12 80 VAL A CA 1
ATOM 626 C C . VAL A 1 80 ? 1.970 -11.571 -19.235 1.00 89.12 80 VAL A C 1
ATOM 628 O O . VAL A 1 80 ? 2.378 -12.404 -20.042 1.00 89.12 80 VAL A O 1
ATOM 631 N N . ASP A 1 81 ? 1.291 -10.478 -19.580 1.00 90.94 81 ASP A N 1
ATOM 632 C CA . ASP A 1 81 ? 0.792 -10.226 -20.933 1.00 90.94 81 ASP A CA 1
ATOM 633 C C . ASP A 1 81 ? 1.778 -9.443 -21.823 1.00 90.94 81 ASP A C 1
ATOM 635 O O . ASP A 1 81 ? 1.592 -9.386 -23.039 1.00 90.94 81 ASP A O 1
ATOM 639 N N . ASP A 1 82 ? 2.839 -8.862 -21.248 1.00 93.69 82 ASP A N 1
ATOM 640 C CA . ASP A 1 82 ? 3.849 -8.083 -21.973 1.00 93.69 82 ASP A CA 1
ATOM 641 C C . ASP A 1 82 ? 5.282 -8.613 -21.751 1.00 93.69 82 ASP A C 1
ATOM 643 O O . ASP A 1 82 ? 5.934 -8.393 -20.719 1.00 93.69 82 ASP A O 1
ATOM 647 N N . ASP A 1 83 ? 5.820 -9.266 -22.787 1.00 92.88 83 ASP A N 1
ATOM 648 C CA . ASP A 1 83 ? 7.197 -9.767 -22.829 1.00 92.88 83 ASP A CA 1
ATOM 649 C C . ASP A 1 83 ? 8.244 -8.663 -22.603 1.00 92.88 83 ASP A C 1
ATOM 651 O O . ASP A 1 83 ? 9.290 -8.911 -21.981 1.00 92.88 83 ASP A O 1
ATOM 655 N N . LEU A 1 84 ? 7.986 -7.438 -23.082 1.00 92.75 84 LEU A N 1
ATOM 656 C CA . LEU A 1 84 ? 8.870 -6.294 -22.872 1.00 92.75 84 LEU A CA 1
ATOM 657 C C . LEU A 1 84 ? 8.873 -5.893 -21.397 1.00 92.75 84 LEU A C 1
ATOM 659 O O . LEU A 1 84 ? 9.956 -5.693 -20.839 1.00 92.75 84 LEU A O 1
ATOM 663 N N . ALA A 1 85 ? 7.706 -5.841 -20.749 1.00 92.06 85 ALA A N 1
ATOM 664 C CA . ALA A 1 85 ? 7.593 -5.538 -19.322 1.00 92.06 85 ALA A CA 1
ATOM 665 C C . ALA A 1 85 ? 8.364 -6.563 -18.472 1.00 92.06 85 ALA A C 1
ATOM 667 O O . ALA A 1 85 ? 9.183 -6.195 -17.619 1.00 92.06 85 ALA A O 1
ATOM 668 N N . ALA A 1 86 ? 8.199 -7.858 -18.756 1.00 92.31 86 ALA A N 1
ATOM 669 C CA . ALA A 1 86 ? 8.939 -8.916 -18.071 1.00 92.31 86 ALA A CA 1
ATOM 670 C C . ALA A 1 86 ? 10.459 -8.822 -18.305 1.00 92.31 86 ALA A C 1
ATOM 672 O O . ALA A 1 86 ? 11.256 -8.957 -17.368 1.00 92.31 86 ALA A O 1
ATOM 673 N N . ALA A 1 87 ? 10.897 -8.591 -19.548 1.00 92.94 87 ALA A N 1
ATOM 674 C CA . ALA A 1 87 ? 12.313 -8.437 -19.881 1.00 92.94 87 ALA A CA 1
ATOM 675 C C . ALA A 1 87 ? 12.935 -7.197 -19.222 1.00 92.94 87 ALA A C 1
ATOM 677 O O . ALA A 1 87 ? 14.066 -7.264 -18.727 1.00 92.94 87 ALA A O 1
ATOM 678 N N . PHE A 1 88 ? 12.192 -6.091 -19.182 1.00 93.56 88 PHE A N 1
ATOM 679 C CA . PHE A 1 88 ? 12.589 -4.850 -18.536 1.00 93.56 88 PHE A CA 1
ATOM 680 C C . PHE A 1 88 ? 12.817 -5.062 -17.039 1.00 93.56 88 PHE A C 1
ATOM 682 O O . PHE A 1 88 ? 13.931 -4.840 -16.561 1.00 93.56 88 PHE A O 1
ATOM 689 N N . LEU A 1 89 ? 11.830 -5.597 -16.310 1.00 91.69 89 LEU A N 1
ATOM 690 C CA . LEU A 1 89 ? 11.929 -5.810 -14.860 1.00 91.69 89 LEU A CA 1
ATOM 691 C C . LEU A 1 89 ? 13.096 -6.722 -14.456 1.00 91.69 89 LEU A C 1
ATOM 693 O O . LEU A 1 89 ? 13.735 -6.483 -13.432 1.00 91.69 89 LEU A O 1
ATOM 697 N N . ARG A 1 90 ? 13.446 -7.725 -15.276 1.00 92.38 90 ARG A N 1
ATOM 698 C CA . ARG A 1 90 ? 14.639 -8.567 -15.043 1.00 92.38 90 ARG A CA 1
ATOM 699 C C . ARG A 1 90 ? 15.951 -7.783 -15.136 1.00 92.38 90 ARG A C 1
ATOM 701 O O . ARG A 1 90 ? 16.936 -8.169 -14.503 1.00 92.38 90 ARG A O 1
ATOM 708 N N . LYS A 1 91 ? 15.994 -6.716 -15.939 1.00 94.75 91 LYS A N 1
ATOM 709 C CA . LYS A 1 91 ? 17.190 -5.889 -16.153 1.00 94.75 91 LYS A CA 1
ATOM 710 C C . LYS A 1 91 ? 17.272 -4.685 -15.218 1.00 94.75 91 LYS A C 1
ATOM 712 O O . LYS A 1 91 ? 18.393 -4.304 -14.886 1.00 94.75 91 LYS A O 1
ATOM 717 N N . VAL A 1 92 ? 16.142 -4.152 -14.740 1.00 94.25 92 VAL A N 1
ATOM 718 C CA . VAL A 1 92 ? 16.076 -2.974 -13.847 1.00 94.25 92 VAL A CA 1
ATOM 719 C C . VAL A 1 92 ? 17.101 -2.997 -12.702 1.00 94.25 92 VAL A C 1
ATOM 721 O O . VAL A 1 92 ? 17.787 -1.990 -12.511 1.00 94.25 92 VAL A O 1
ATOM 724 N N . PRO A 1 93 ? 17.308 -4.108 -11.962 1.00 94.06 93 PRO A N 1
ATOM 725 C CA . PRO A 1 93 ? 18.282 -4.133 -10.868 1.00 94.06 93 PRO A CA 1
ATOM 726 C C . PRO A 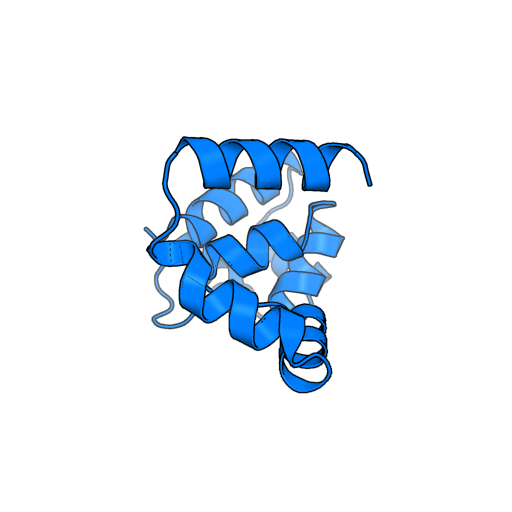1 93 ? 19.726 -3.840 -11.298 1.00 94.06 93 PRO A C 1
ATOM 728 O O . PRO A 1 93 ? 20.531 -3.427 -10.469 1.00 94.06 93 PRO A O 1
ATOM 731 N N . ARG A 1 94 ? 20.055 -4.047 -12.578 1.00 95.00 94 ARG A N 1
ATOM 732 C CA . ARG A 1 94 ? 21.402 -3.904 -13.150 1.00 95.00 94 ARG A CA 1
ATOM 733 C C . ARG A 1 94 ? 21.611 -2.581 -13.886 1.00 95.00 94 ARG A C 1
ATOM 735 O O . ARG A 1 94 ? 22.690 -2.377 -14.434 1.00 95.00 94 ARG A O 1
ATOM 742 N N . PHE A 1 95 ? 20.600 -1.717 -13.945 1.00 95.69 95 PHE A N 1
ATOM 743 C CA . PHE A 1 95 ? 20.720 -0.437 -14.634 1.00 95.69 95 PHE A CA 1
ATOM 744 C C . PHE A 1 95 ? 21.657 0.522 -13.909 1.00 95.69 95 PHE A C 1
ATOM 746 O O . PHE A 1 95 ? 21.625 0.617 -12.676 1.00 95.69 95 PHE A O 1
ATOM 753 N N . SER A 1 96 ? 22.453 1.245 -14.702 1.00 97.19 96 SER A N 1
ATOM 754 C CA . SER A 1 96 ? 23.285 2.351 -14.229 1.00 97.19 96 SER A CA 1
ATOM 755 C C . SER A 1 96 ? 22.425 3.519 -13.738 1.00 97.19 96 SER A C 1
ATOM 757 O O . SER A 1 96 ? 21.238 3.614 -14.057 1.00 97.19 96 SER A O 1
ATOM 759 N N . GLU A 1 97 ? 23.026 4.442 -12.989 1.00 95.69 97 GLU A N 1
ATOM 760 C CA . GLU A 1 97 ? 22.342 5.666 -12.548 1.00 95.69 97 GLU A CA 1
ATOM 761 C C . GLU A 1 97 ? 21.832 6.504 -13.730 1.00 95.69 97 GLU A C 1
ATOM 763 O O . GLU A 1 97 ? 20.722 7.028 -13.680 1.00 95.69 97 GLU A O 1
ATOM 768 N N . GLU A 1 98 ? 22.588 6.563 -14.830 1.00 96.19 98 GLU A N 1
ATOM 769 C CA . GLU A 1 98 ? 22.174 7.237 -16.068 1.00 96.19 98 GLU A CA 1
ATOM 770 C C . GLU A 1 98 ? 20.923 6.590 -16.674 1.00 96.19 98 GLU A C 1
ATOM 772 O O . GLU A 1 98 ? 19.955 7.277 -16.988 1.00 96.19 98 GLU A O 1
ATOM 777 N N . GLN A 1 99 ? 20.901 5.257 -16.776 1.00 95.44 99 GLN A N 1
ATOM 778 C CA . GLN A 1 99 ? 19.739 4.518 -17.277 1.00 95.44 99 GLN A CA 1
ATOM 779 C C . GLN A 1 99 ? 18.521 4.688 -16.361 1.00 95.44 99 GLN A C 1
ATOM 781 O O . GLN A 1 99 ? 17.406 4.876 -16.843 1.00 95.44 99 GLN A O 1
ATOM 786 N N . ARG A 1 100 ? 18.723 4.667 -15.038 1.00 94.56 100 ARG A N 1
ATOM 787 C CA . ARG A 1 100 ? 17.660 4.921 -14.054 1.00 94.56 100 ARG A CA 1
ATOM 788 C C . ARG A 1 100 ? 17.106 6.337 -14.172 1.00 94.56 100 ARG A C 1
ATOM 790 O O . ARG A 1 100 ? 15.908 6.511 -13.984 1.00 94.56 100 ARG A O 1
ATOM 797 N N . LYS A 1 101 ? 17.950 7.327 -14.478 1.00 94.62 101 LYS A N 1
ATOM 798 C CA . LYS A 1 101 ? 17.512 8.704 -14.716 1.00 94.62 101 LYS A CA 1
ATOM 799 C C . LYS A 1 101 ? 16.635 8.799 -15.964 1.00 94.62 101 LYS A C 1
ATOM 801 O O . LYS A 1 101 ? 15.526 9.293 -15.851 1.00 94.62 101 LYS A O 1
ATOM 806 N N . ILE A 1 102 ? 17.073 8.227 -17.088 1.00 95.06 102 ILE A N 1
ATOM 807 C CA . ILE A 1 102 ? 16.283 8.197 -18.333 1.00 95.06 102 ILE A CA 1
ATOM 808 C C . ILE A 1 102 ? 14.898 7.581 -18.092 1.00 95.06 102 ILE A C 1
ATOM 810 O O . ILE A 1 102 ? 13.898 8.093 -18.575 1.00 95.06 102 ILE A O 1
ATOM 814 N N . ILE A 1 103 ? 14.826 6.490 -17.325 1.00 93.12 103 ILE A N 1
ATOM 815 C CA . ILE A 1 103 ? 13.548 5.843 -16.997 1.00 93.12 103 ILE A CA 1
ATOM 816 C C . ILE A 1 103 ? 12.660 6.742 -16.134 1.00 93.12 103 ILE A C 1
ATOM 818 O O . ILE A 1 103 ? 11.459 6.774 -16.364 1.00 93.12 103 ILE A O 1
ATOM 822 N N . LYS A 1 104 ? 13.222 7.446 -15.143 1.00 91.56 104 LYS A N 1
ATOM 823 C CA . LYS A 1 104 ? 12.451 8.399 -14.329 1.00 91.56 104 LYS A CA 1
ATOM 824 C C . LYS A 1 104 ? 11.874 9.511 -15.198 1.00 91.56 104 LYS A C 1
ATOM 826 O O . LYS A 1 104 ? 10.678 9.747 -15.127 1.00 91.56 104 LYS A O 1
ATOM 831 N N . ASP A 1 105 ? 12.705 10.094 -16.059 1.00 94.31 105 ASP A N 1
ATOM 832 C CA . ASP A 1 105 ? 12.290 11.158 -16.973 1.00 94.31 105 ASP A CA 1
ATOM 833 C C . ASP A 1 105 ? 11.150 10.665 -17.898 1.00 94.31 105 ASP A C 1
ATOM 835 O O . ASP A 1 105 ? 10.142 11.344 -18.040 1.00 94.31 105 ASP A O 1
ATOM 839 N N . LEU A 1 106 ? 11.240 9.435 -18.42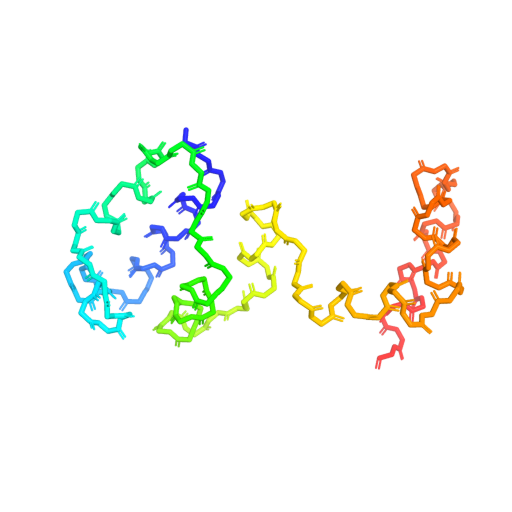9 1.00 92.75 106 LEU A N 1
ATOM 840 C CA . LEU A 1 106 ? 10.173 8.818 -19.236 1.00 92.75 106 LEU A CA 1
ATOM 841 C C . LEU A 1 106 ? 8.868 8.565 -18.464 1.00 92.75 106 LEU A C 1
ATOM 843 O O . LEU A 1 106 ? 7.799 8.641 -19.056 1.00 92.75 106 LEU A O 1
ATOM 847 N N . ILE A 1 107 ? 8.943 8.198 -17.181 1.00 90.19 107 ILE A N 1
ATOM 848 C CA . ILE A 1 107 ? 7.752 7.957 -16.350 1.00 90.19 107 ILE A CA 1
ATOM 849 C C . ILE A 1 107 ? 7.040 9.276 -16.043 1.00 90.19 107 ILE A C 1
ATOM 851 O O . ILE A 1 107 ? 5.816 9.306 -16.052 1.00 90.19 107 ILE A O 1
ATOM 855 N N . ASP A 1 108 ? 7.794 10.346 -15.791 1.00 88.00 108 ASP A N 1
ATOM 856 C CA . ASP A 1 108 ? 7.241 11.663 -15.458 1.00 88.00 108 ASP A CA 1
ATOM 857 C C . ASP A 1 108 ? 6.639 12.389 -16.686 1.00 88.00 108 ASP A C 1
ATOM 859 O O . ASP A 1 108 ? 5.889 13.353 -16.528 1.00 88.00 108 ASP A O 1
ATOM 863 N N . GLU A 1 109 ? 6.963 11.945 -17.908 1.00 85.19 109 GLU A N 1
ATOM 864 C CA . GLU A 1 109 ? 6.438 12.483 -19.175 1.00 85.19 109 GLU A CA 1
ATOM 865 C C . GLU A 1 109 ? 5.058 11.928 -19.585 1.00 85.19 109 GLU A C 1
ATOM 867 O O . GLU A 1 109 ? 4.413 12.513 -20.462 1.00 85.19 109 GLU A O 1
ATOM 872 N N . VAL A 1 110 ? 4.613 10.814 -18.992 1.00 62.78 110 VAL A N 1
ATOM 873 C CA . VAL A 1 110 ? 3.368 10.093 -19.340 1.00 62.78 110 VAL A CA 1
ATOM 874 C C . VAL A 1 110 ? 2.251 10.412 -18.353 1.00 62.78 110 VAL A C 1
ATOM 876 O O . VAL A 1 110 ? 1.117 10.654 -18.829 1.00 62.78 110 VAL A O 1
#

Solvent-accessible surface area (backbone atoms only — not comparable to full-atom values): 6273 Å² total; per-residue (Å²): 116,48,71,37,17,48,52,50,48,50,51,40,54,75,72,70,50,53,58,57,55,51,13,59,76,56,71,50,58,42,68,55,46,49,27,42,43,61,41,71,48,94,62,69,78,53,69,71,55,46,44,41,45,16,62,77,63,76,48,64,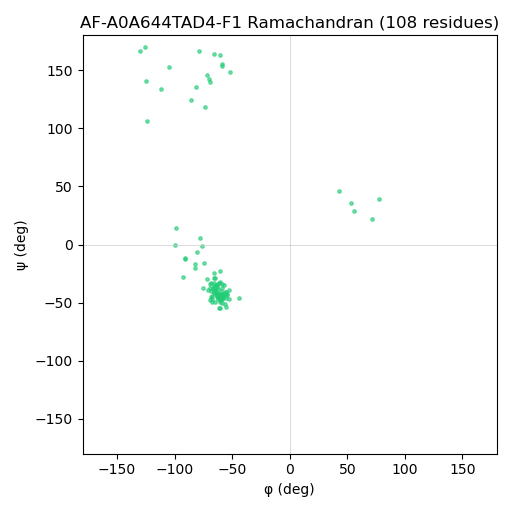40,65,62,54,31,49,54,51,74,39,81,56,67,70,59,54,49,49,41,74,78,28,69,65,53,42,55,45,64,73,45,56,86,75,53,51,74,69,56,52,48,55,51,49,56,57,59,76,73,109

Foldseek 3Di:
DQPLLCVLVVLCVVVVHDLCRLCVQLVHDSVVNVCSNVVVDPAADDLSSLVSSCVVSVHDSCVSCVSSVHDDPVLVVCCVVDPVSVVCVVCVVVDDPVRVVVVVVVVVVD

Organism: NCBI:txid1076179

Sequence (110 aa):
MSDFGNTLKNLRKQHKITQRDLAERVGVDFTYISKIETGAIANPPSEKTIIQIAKVLETNADELLLLAKKVPETIRETIVDDDLAAAFLRKVPRFSEEQRKIIKDLIDEV

Secondary structure (DSSP, 8-state):
--HHHHHHHHHHHHTT--HHHHHHHHTS-HHHHHHHHHT--SSPPPHHHHHHHHHHTT--HHHHHHHTT---HHHHHHHHH-HHHHHHHHHGGG--HHHHHHHHHHHHT-

Radius of gyration: 17.0 Å; Cα contacts (8 Å, |Δi|>4): 79; chains: 1; bounding box: 40×25×40 Å

InterPro domains:
  IPR001387 Cro/C1-type, helix-turn-helix domain [PF01381] (8-64)
  IPR001387 Cro/C1-type, helix-turn-helix domain [PS50943] (8-64)
  IPR001387 Cro/C1-type, helix-turn-helix domain [SM00530] (7-64)
  IPR001387 Cro/C1-type, helix-turn-helix domain [cd00093] (5-64)
  IPR010982 Lambda repressor-like, DNA-binding domain superfamily [G3DSA:1.10.260.40] (1-70)
  IPR010982 Lambda repressor-like, DNA-binding domain superfamily [SSF47413] (2-66)

Nearest PDB structures (foldseek):
  3zkc-assembly1_B  TM=9.314E-01  e=5.975E-04  Bacillus subtilis subsp. subtilis str. 168
  2b5a-assembly1_A  TM=8.155E-01  e=2.683E-04  [Bacillus] caldolyticus
  3zkc-assembly1_A  TM=9.198E-01  e=2.525E-03  Bacillus subtilis subsp. subtilis str. 168
  1b0n-assembly1_A  TM=6.185E-01  e=2.054E-04  Bacillus subtilis
  9f9s-assembly1_CN  TM=8.783E-01  e=2.377E-02  Saccharomyces cerevisiae

pLDDT: mean 92.75, std 6.79, range [51.41, 98.44]